Protein AF-A0A9X9N3S8-F1 (afdb_monomer_lite)

Radius of gyration: 13.01 Å; chains: 1; bounding box: 22×33×35 Å

Foldseek 3Di:
DCVVVVVVVVVVVVVDPPLLVVVLVVDDPVLNVLLVQLVPDLVSVVVLLPDPPHDPSSNVRDDSVPDD

Organism: Neisseria subflava (NCBI:txid28449)

Sequence (68 aa):
MEEYADILQEDWNTLLTSEEQEVFFNLSHEEQEAYLTACQSYEAMKAYLDNPESPPEAKRLLDLSSWK

Secondary structure (DSSP, 8-state):
--HHHHHHHHHHHHHS-HHHHHHHHHS-HHHHHHHHHHTT-HHHHHHHHH-TTS-HHHHHH--GGG--

Structure (mmCIF, N/CA/C/O backbone):
data_AF-A0A9X9N3S8-F1
#
_entry.id   AF-A0A9X9N3S8-F1
#
loop_
_atom_site.group_PDB
_atom_site.id
_atom_site.type_symbol
_atom_site.label_atom_id
_atom_site.label_alt_id
_atom_site.label_comp_id
_atom_site.label_asym_id
_atom_site.label_entity_id
_atom_site.label_seq_id
_atom_site.pdbx_PDB_ins_code
_atom_site.Cartn_x
_atom_site.Cartn_y
_atom_site.Cartn_z
_atom_site.occupancy
_atom_site.B_iso_or_equiv
_atom_site.auth_seq_id
_atom_site.auth_comp_id
_atom_site.auth_asym_id
_atom_site.auth_atom_id
_atom_site.pdbx_PDB_model_num
ATOM 1 N N . MET A 1 1 ? 11.917 20.115 19.253 1.00 50.59 1 MET A N 1
ATOM 2 C CA . MET A 1 1 ? 12.388 18.875 18.599 1.00 50.59 1 MET A CA 1
ATOM 3 C C . MET A 1 1 ? 11.253 18.402 17.696 1.00 50.59 1 MET A C 1
ATOM 5 O O . MET A 1 1 ? 10.692 17.348 17.930 1.00 50.59 1 MET A O 1
ATOM 9 N N . GLU A 1 2 ? 10.858 19.244 16.736 1.00 54.59 2 GLU A N 1
ATOM 10 C CA . GLU A 1 2 ? 9.700 19.019 15.841 1.00 54.59 2 GLU A CA 1
ATOM 11 C C . GLU A 1 2 ? 10.111 19.042 14.357 1.00 54.59 2 GLU A C 1
ATOM 13 O O . GLU A 1 2 ? 9.364 18.597 13.503 1.00 54.59 2 GLU A O 1
ATOM 18 N N . GLU A 1 3 ? 11.342 19.458 14.050 1.00 54.06 3 GLU A N 1
ATOM 19 C CA . GLU A 1 3 ? 11.836 19.679 12.683 1.00 54.06 3 GLU A CA 1
ATOM 20 C C . GLU A 1 3 ? 12.000 18.387 11.856 1.00 54.06 3 GLU A C 1
ATOM 22 O O . GLU A 1 3 ? 12.014 18.426 10.633 1.00 54.06 3 GLU A O 1
ATOM 27 N N . TYR A 1 4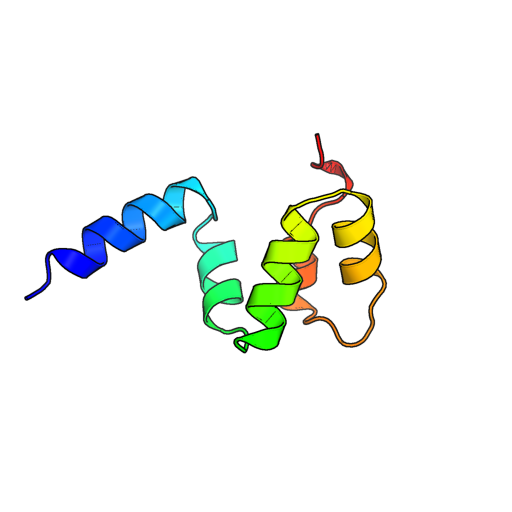 ? 12.093 17.221 12.503 1.00 53.44 4 TYR A N 1
ATOM 28 C CA . TYR A 1 4 ? 12.277 15.940 11.806 1.00 53.44 4 TYR A CA 1
ATOM 29 C C . TYR A 1 4 ? 10.972 15.315 11.302 1.00 53.44 4 TYR A C 1
ATOM 31 O O . TYR A 1 4 ? 11.017 14.484 10.398 1.00 53.44 4 TYR A O 1
ATOM 39 N N . ALA A 1 5 ? 9.826 15.675 11.890 1.00 55.78 5 ALA A N 1
ATOM 40 C CA . ALA A 1 5 ? 8.537 15.141 11.458 1.00 55.78 5 ALA A CA 1
ATOM 41 C C . ALA A 1 5 ? 8.116 15.758 10.117 1.00 55.78 5 ALA A C 1
ATOM 43 O O . ALA A 1 5 ? 7.676 15.028 9.233 1.00 55.78 5 ALA A O 1
ATOM 44 N N . ASP A 1 6 ? 8.347 17.063 9.944 1.00 54.06 6 ASP A N 1
ATOM 45 C CA . ASP A 1 6 ? 7.988 17.791 8.723 1.00 54.06 6 ASP A CA 1
ATOM 46 C C . ASP A 1 6 ? 8.789 17.308 7.502 1.00 54.06 6 ASP A C 1
ATOM 48 O O . ASP A 1 6 ? 8.212 17.074 6.443 1.00 54.06 6 ASP A O 1
ATOM 52 N N . ILE A 1 7 ? 10.098 17.063 7.660 1.00 54.34 7 ILE A N 1
ATOM 53 C CA . ILE A 1 7 ? 10.966 16.581 6.568 1.00 54.34 7 ILE A CA 1
ATOM 54 C C . ILE A 1 7 ? 10.529 15.188 6.089 1.00 54.34 7 ILE A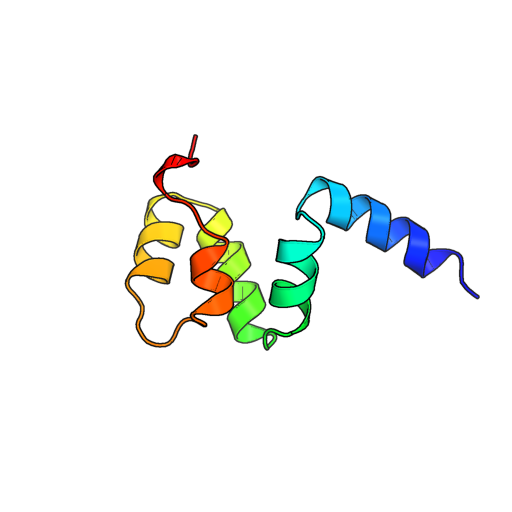 C 1
ATOM 56 O O . ILE A 1 7 ? 10.462 14.931 4.891 1.00 54.34 7 ILE A O 1
ATOM 60 N N . LEU A 1 8 ? 10.193 14.286 7.018 1.00 56.50 8 LEU A N 1
ATOM 61 C CA . LEU A 1 8 ? 9.722 12.945 6.665 1.00 56.50 8 LEU A CA 1
ATOM 62 C C . LEU A 1 8 ? 8.333 12.981 6.017 1.00 56.50 8 LEU A C 1
ATOM 64 O O . LEU A 1 8 ? 8.050 12.181 5.129 1.00 56.50 8 LEU A O 1
ATOM 68 N N . GLN A 1 9 ? 7.463 13.896 6.444 1.00 57.72 9 GLN A N 1
ATOM 69 C CA . GLN A 1 9 ? 6.107 14.006 5.914 1.00 57.72 9 GLN A CA 1
ATOM 70 C C . GLN A 1 9 ? 6.089 14.551 4.477 1.00 57.72 9 GLN A C 1
ATOM 72 O O . GLN A 1 9 ? 5.288 14.086 3.666 1.00 57.72 9 GLN A O 1
ATOM 77 N N . GLU A 1 10 ? 6.991 15.477 4.126 1.00 59.72 10 GLU A N 1
ATOM 78 C CA . GLU A 1 10 ? 7.166 15.935 2.738 1.00 59.72 10 GLU A CA 1
ATOM 79 C C . GLU A 1 10 ? 7.609 14.801 1.803 1.00 59.72 10 GLU A C 1
ATOM 81 O O . GLU A 1 10 ? 7.045 14.662 0.716 1.00 59.72 10 GLU A O 1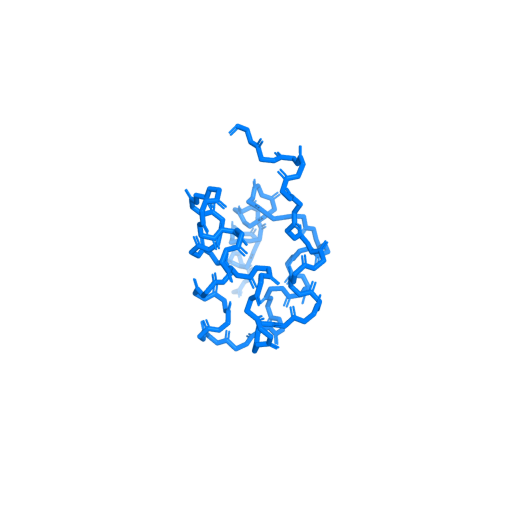
ATOM 86 N N . ASP A 1 11 ? 8.530 13.938 2.240 1.00 65.62 11 ASP A N 1
ATOM 87 C CA . ASP A 1 11 ? 8.979 12.789 1.445 1.00 65.62 11 ASP A CA 1
ATOM 88 C C . ASP A 1 11 ? 7.837 11.788 1.203 1.00 65.62 11 ASP A C 1
ATOM 90 O O . ASP A 1 11 ? 7.618 11.354 0.069 1.00 65.62 11 ASP A O 1
ATOM 94 N N . TRP A 1 12 ? 7.032 11.475 2.223 1.00 69.44 12 TRP A N 1
ATOM 95 C CA . TRP A 1 12 ? 5.879 10.580 2.056 1.00 69.44 12 TRP A CA 1
ATOM 96 C C . TRP A 1 12 ? 4.774 11.180 1.192 1.00 69.44 12 TRP A C 1
ATOM 98 O O . TRP A 1 12 ? 4.185 10.450 0.403 1.00 69.44 12 TRP A O 1
ATOM 108 N N . ASN A 1 13 ? 4.539 12.493 1.254 1.00 69.25 13 ASN A N 1
ATOM 109 C CA . ASN A 1 13 ? 3.563 13.173 0.394 1.00 69.25 13 ASN A CA 1
ATOM 110 C C . ASN A 1 13 ? 3.927 13.111 -1.100 1.00 69.25 13 ASN A C 1
ATOM 112 O O . ASN A 1 13 ? 3.047 13.255 -1.948 1.00 69.25 13 ASN A O 1
ATOM 116 N N . THR A 1 14 ? 5.205 12.896 -1.439 1.00 70.19 14 THR A N 1
ATOM 117 C CA . THR A 1 14 ? 5.621 12.647 -2.832 1.00 70.19 14 THR A CA 1
ATOM 118 C C . THR A 1 14 ? 5.419 11.200 -3.283 1.00 70.19 14 THR A C 1
ATOM 120 O O . THR A 1 14 ? 5.368 10.945 -4.487 1.00 70.19 14 THR A O 1
ATOM 123 N N . LEU A 1 15 ? 5.292 10.263 -2.338 1.00 69.56 15 LEU A N 1
ATOM 124 C CA . LEU A 1 15 ? 5.187 8.823 -2.588 1.00 69.56 15 LEU A CA 1
ATOM 125 C C . LEU A 1 15 ? 3.755 8.296 -2.462 1.00 69.56 15 LEU A C 1
ATOM 127 O O . LEU A 1 15 ? 3.376 7.399 -3.207 1.00 69.56 15 LEU A O 1
ATOM 131 N N . LEU A 1 16 ? 2.984 8.842 -1.523 1.00 75.31 16 LEU A N 1
ATOM 132 C CA . LEU A 1 16 ? 1.640 8.422 -1.148 1.00 75.31 16 LEU A CA 1
ATOM 133 C C . LEU A 1 16 ? 0.771 9.660 -0.897 1.00 75.31 16 LEU A C 1
ATOM 135 O O . LEU A 1 16 ? 1.181 10.611 -0.227 1.00 75.31 16 LEU A O 1
ATOM 139 N N . THR A 1 17 ? -0.461 9.632 -1.385 1.00 82.31 17 THR A N 1
ATOM 140 C CA . THR A 1 17 ? -1.503 10.594 -1.018 1.00 82.31 17 THR A CA 1
ATOM 141 C C . THR A 1 17 ? -1.832 10.501 0.474 1.00 82.31 17 THR A C 1
ATOM 143 O O . THR A 1 17 ? -1.544 9.506 1.136 1.00 82.31 17 THR A O 1
ATOM 146 N N . SER A 1 18 ? -2.465 11.533 1.036 1.00 81.00 18 SER A N 1
ATOM 147 C CA . SER A 1 18 ? -2.824 11.530 2.462 1.00 81.00 18 SER A CA 1
ATOM 148 C C . SER A 1 18 ? -3.759 10.374 2.844 1.00 81.00 18 SER A C 1
ATOM 150 O O . SER A 1 18 ? -3.643 9.846 3.945 1.00 81.00 18 SER A O 1
ATOM 152 N N . GLU A 1 19 ? -4.642 9.953 1.932 1.00 81.25 19 GLU A N 1
ATOM 153 C CA . GLU A 1 19 ? -5.513 8.784 2.125 1.00 81.25 19 GLU A CA 1
ATOM 154 C C . GLU A 1 19 ? -4.701 7.482 2.138 1.00 81.25 19 GLU A C 1
ATOM 156 O O . GLU A 1 19 ? -4.897 6.627 3.002 1.00 81.25 19 GLU A O 1
ATOM 161 N N . GLU A 1 20 ? -3.722 7.357 1.238 1.00 82.50 20 GLU A N 1
ATOM 162 C CA . GLU A 1 20 ? -2.816 6.211 1.223 1.00 82.50 20 GLU A CA 1
ATOM 163 C C . GLU A 1 20 ? -1.961 6.134 2.486 1.00 82.50 20 GLU A C 1
ATOM 165 O O . GLU A 1 20 ? -1.782 5.051 3.034 1.00 82.50 20 GLU A O 1
ATOM 170 N N . GLN A 1 21 ? -1.470 7.270 2.983 1.00 84.56 21 GLN A N 1
ATOM 171 C CA . GLN A 1 21 ? -0.694 7.331 4.221 1.00 84.56 21 GLN A CA 1
ATOM 172 C C . GLN A 1 21 ? -1.522 6.918 5.440 1.00 84.56 21 GLN A C 1
ATOM 174 O O . GLN A 1 21 ? -1.027 6.164 6.275 1.00 84.56 21 GLN A O 1
ATOM 179 N N . GLU A 1 22 ? -2.774 7.372 5.550 1.00 86.25 22 GLU A N 1
ATOM 180 C CA . GLU A 1 22 ? -3.649 7.016 6.675 1.00 86.25 22 GLU A CA 1
ATOM 181 C C . GLU A 1 22 ? -3.864 5.503 6.757 1.00 86.25 22 GLU A C 1
ATOM 183 O O . GLU A 1 22 ? -3.777 4.912 7.833 1.00 86.25 22 GLU A O 1
ATOM 188 N N . VAL A 1 23 ? -4.091 4.851 5.620 1.00 85.62 23 VAL A N 1
ATOM 189 C CA . VAL A 1 23 ? -4.214 3.393 5.572 1.00 85.62 23 VAL A CA 1
ATOM 190 C C . VAL A 1 23 ? -2.859 2.733 5.813 1.00 85.62 23 VAL A C 1
ATOM 192 O O . VAL A 1 23 ? -2.764 1.858 6.666 1.00 85.62 23 VAL A O 1
ATOM 195 N N . PHE A 1 24 ? -1.802 3.169 5.122 1.00 85.75 24 PHE A N 1
ATOM 196 C CA . PHE A 1 24 ? -0.467 2.570 5.185 1.00 85.75 24 PHE A CA 1
ATOM 197 C C . PHE A 1 24 ? 0.126 2.592 6.599 1.00 85.75 24 PHE A C 1
ATOM 199 O O . PHE A 1 24 ? 0.655 1.582 7.062 1.00 85.75 24 PHE A O 1
ATOM 206 N N . PHE A 1 25 ? -0.007 3.698 7.334 1.00 86.25 25 PHE A N 1
ATOM 207 C CA . PHE A 1 25 ? 0.486 3.793 8.713 1.00 86.25 25 PHE A CA 1
ATOM 208 C C . PHE A 1 25 ? -0.360 3.015 9.729 1.00 86.25 25 PHE A C 1
ATOM 210 O O . PHE A 1 25 ? 0.127 2.742 10.825 1.00 86.25 25 PHE A O 1
ATOM 217 N N . ASN A 1 26 ? -1.587 2.624 9.373 1.00 87.00 26 ASN A N 1
ATOM 218 C CA . ASN A 1 26 ? -2.426 1.744 10.190 1.00 87.00 26 ASN A CA 1
ATOM 219 C C . ASN A 1 26 ? -2.155 0.249 9.950 1.00 87.00 26 ASN A C 1
ATOM 221 O O . ASN A 1 26 ? -2.608 -0.581 10.739 1.00 87.00 26 ASN A O 1
ATOM 225 N N . LEU A 1 27 ? -1.410 -0.100 8.897 1.00 87.00 27 LEU A N 1
ATOM 226 C CA . LEU A 1 27 ? -0.990 -1.472 8.620 1.00 87.00 27 LEU A CA 1
ATOM 227 C C . LEU A 1 27 ? 0.105 -1.941 9.587 1.00 87.00 27 LEU A C 1
ATOM 229 O O . LEU A 1 27 ? 0.924 -1.156 10.071 1.00 87.00 27 LEU A O 1
ATOM 233 N N . SER A 1 28 ? 0.165 -3.251 9.824 1.00 89.38 28 SER A N 1
ATOM 234 C CA . SER A 1 28 ? 1.314 -3.880 10.475 1.00 89.38 28 SER A CA 1
ATOM 235 C C . SER A 1 28 ? 2.565 -3.803 9.596 1.00 89.38 28 SER A C 1
ATOM 237 O O . SER A 1 28 ? 2.492 -3.585 8.388 1.00 89.38 28 SER A O 1
ATOM 239 N N . HIS A 1 29 ? 3.739 -4.019 10.190 1.00 87.38 29 HIS A N 1
ATOM 240 C CA . HIS A 1 29 ? 4.999 -3.953 9.448 1.00 87.38 29 HIS A CA 1
ATOM 241 C C . HIS A 1 29 ? 5.048 -4.944 8.270 1.00 87.38 29 HIS A C 1
ATOM 243 O O . HIS A 1 29 ? 5.466 -4.574 7.177 1.00 87.38 29 HIS A O 1
ATOM 249 N N . GLU A 1 30 ? 4.549 -6.169 8.464 1.00 88.44 30 GLU A N 1
ATOM 250 C CA . GLU A 1 30 ? 4.484 -7.188 7.406 1.00 88.44 30 GLU A CA 1
ATOM 251 C C . GLU A 1 30 ? 3.535 -6.769 6.269 1.00 88.44 30 GLU A C 1
ATOM 253 O O . GLU A 1 30 ? 3.832 -6.961 5.089 1.00 88.44 30 GLU A O 1
ATOM 258 N N . GLU A 1 31 ? 2.409 -6.135 6.602 1.00 89.00 31 GLU A N 1
ATOM 259 C CA . GLU A 1 31 ? 1.443 -5.634 5.618 1.00 89.00 31 GLU A CA 1
ATOM 260 C C . GLU A 1 31 ? 1.968 -4.411 4.858 1.00 89.00 31 GLU A C 1
ATOM 262 O O . GLU A 1 31 ? 1.716 -4.290 3.657 1.00 89.00 31 GLU A O 1
ATOM 267 N N . GLN A 1 32 ? 2.728 -3.537 5.525 1.00 89.50 32 GLN A N 1
ATOM 268 C CA . GLN A 1 32 ? 3.430 -2.416 4.896 1.00 89.50 32 GLN A CA 1
ATOM 269 C C . GLN A 1 32 ? 4.469 -2.914 3.891 1.00 89.50 32 GLN A C 1
ATOM 271 O O . GLN A 1 32 ? 4.497 -2.440 2.756 1.00 89.50 32 GLN A O 1
ATOM 276 N N . GLU A 1 33 ? 5.296 -3.895 4.263 1.00 89.75 33 GLU A N 1
ATOM 277 C CA . GLU A 1 33 ? 6.273 -4.491 3.345 1.00 89.75 33 GLU A CA 1
ATOM 278 C C . GLU A 1 33 ? 5.590 -5.166 2.151 1.00 89.75 33 GLU A C 1
ATOM 280 O O . GLU A 1 33 ? 6.022 -4.995 1.005 1.00 89.75 33 GLU A O 1
ATOM 285 N N . ALA A 1 34 ? 4.490 -5.884 2.390 1.00 88.81 34 ALA A N 1
ATOM 286 C CA . ALA A 1 34 ? 3.705 -6.504 1.331 1.00 88.81 34 ALA A CA 1
ATOM 287 C C . ALA A 1 34 ? 3.083 -5.456 0.390 1.00 88.81 34 ALA A C 1
ATOM 289 O O . ALA A 1 34 ? 3.121 -5.638 -0.828 1.00 88.81 34 ALA A O 1
ATOM 290 N N . TYR A 1 35 ? 2.574 -4.343 0.928 1.00 88.44 35 TYR A N 1
ATOM 291 C CA . TYR A 1 35 ? 2.043 -3.223 0.146 1.00 88.44 35 TYR A CA 1
ATOM 292 C C . TYR A 1 35 ? 3.132 -2.550 -0.700 1.00 88.44 35 TYR A C 1
ATOM 294 O O . TYR A 1 35 ? 2.967 -2.368 -1.903 1.00 88.44 35 TYR A O 1
ATOM 302 N N . LEU A 1 36 ? 4.291 -2.245 -0.111 1.00 87.50 36 LEU A N 1
ATOM 303 C CA . LEU A 1 36 ? 5.410 -1.661 -0.853 1.00 87.50 36 LEU A CA 1
ATOM 304 C C . LEU A 1 36 ? 5.930 -2.611 -1.937 1.00 87.50 36 LEU A C 1
ATOM 306 O O . LEU A 1 36 ? 6.281 -2.158 -3.022 1.00 87.50 36 LEU A O 1
ATOM 310 N N . THR A 1 37 ? 5.949 -3.919 -1.674 1.00 89.56 37 THR A N 1
ATOM 311 C CA . THR A 1 37 ? 6.313 -4.942 -2.668 1.00 89.56 37 THR A CA 1
ATOM 312 C C . THR A 1 37 ? 5.298 -4.990 -3.809 1.00 89.56 37 THR 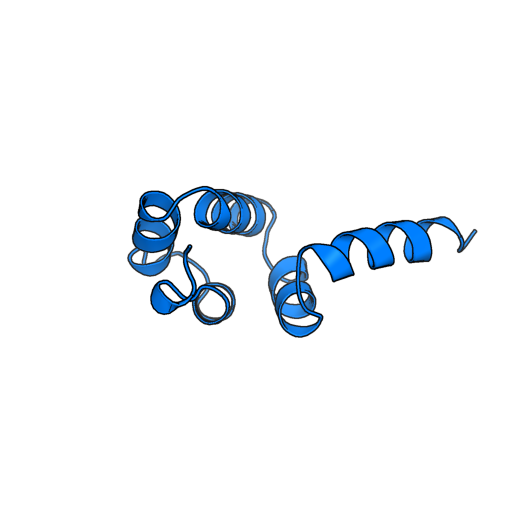A C 1
ATOM 314 O O . THR A 1 37 ? 5.685 -5.063 -4.977 1.00 89.56 37 THR A O 1
ATOM 317 N N . ALA A 1 38 ? 4.004 -4.885 -3.495 1.00 88.56 38 ALA A N 1
ATOM 318 C CA . ALA A 1 38 ? 2.935 -4.780 -4.483 1.00 88.56 38 ALA A CA 1
ATOM 319 C C . ALA A 1 38 ? 3.144 -3.571 -5.413 1.00 88.56 38 ALA A C 1
ATOM 321 O O . ALA A 1 38 ? 2.996 -3.695 -6.627 1.00 88.56 38 ALA A O 1
ATOM 322 N N . CYS A 1 39 ? 3.605 -2.441 -4.869 1.00 84.00 39 CYS A N 1
ATOM 323 C CA . CYS A 1 39 ? 3.940 -1.225 -5.614 1.00 84.00 39 CYS A CA 1
ATOM 324 C C . CYS A 1 39 ? 5.238 -1.293 -6.444 1.00 84.00 39 CYS A C 1
ATOM 326 O O . CYS A 1 39 ? 5.601 -0.292 -7.061 1.00 84.00 39 CYS A O 1
ATOM 328 N N . GLN A 1 40 ? 5.945 -2.429 -6.516 1.00 86.50 40 GLN A N 1
ATOM 329 C CA . GLN A 1 40 ? 7.174 -2.555 -7.325 1.00 86.50 40 GLN A CA 1
ATOM 330 C C . GLN A 1 40 ? 6.949 -3.140 -8.726 1.00 86.50 40 GLN A C 1
ATOM 332 O O . GLN A 1 40 ? 7.754 -2.900 -9.625 1.00 86.50 40 GLN A O 1
ATOM 337 N N . SER A 1 41 ? 5.891 -3.930 -8.940 1.00 86.94 41 SER A N 1
ATOM 338 C CA . SER A 1 41 ? 5.611 -4.554 -10.242 1.00 86.94 41 SER A CA 1
ATOM 339 C C . SER A 1 41 ? 4.125 -4.859 -10.428 1.00 86.94 41 SER A C 1
ATOM 341 O O . SER A 1 41 ? 3.416 -5.135 -9.463 1.00 86.94 41 SER A O 1
ATOM 343 N N . TYR A 1 42 ? 3.671 -4.899 -11.684 1.00 87.38 42 TYR A N 1
ATOM 344 C CA . TYR A 1 42 ? 2.296 -5.283 -12.018 1.00 87.38 42 TYR A CA 1
ATOM 345 C C . TYR A 1 42 ? 1.942 -6.674 -11.473 1.00 87.38 42 TYR A C 1
ATOM 347 O O . TYR A 1 42 ? 0.861 -6.885 -10.927 1.00 87.38 42 TYR A O 1
ATOM 355 N N . GLU A 1 43 ? 2.865 -7.631 -11.606 1.00 89.62 43 GLU A N 1
ATOM 356 C CA . GLU A 1 43 ? 2.669 -9.001 -11.128 1.00 89.62 43 GLU A CA 1
ATOM 357 C C . GLU A 1 43 ? 2.557 -9.057 -9.602 1.00 89.62 43 GLU A C 1
ATOM 359 O O . GLU A 1 43 ? 1.679 -9.750 -9.086 1.00 89.62 43 GLU A O 1
ATOM 364 N N . ALA A 1 44 ? 3.381 -8.286 -8.883 1.00 90.00 44 ALA A N 1
ATOM 365 C CA . ALA A 1 44 ? 3.303 -8.187 -7.429 1.00 90.00 44 ALA A CA 1
ATOM 366 C C . ALA A 1 44 ? 1.999 -7.523 -6.973 1.00 90.00 44 ALA A C 1
ATOM 368 O O . ALA A 1 44 ? 1.354 -8.029 -6.056 1.00 90.00 44 ALA A O 1
ATOM 369 N N . MET A 1 45 ? 1.564 -6.446 -7.636 1.00 89.94 45 MET A N 1
ATOM 370 C CA . MET A 1 45 ? 0.285 -5.812 -7.315 1.00 89.94 45 MET A CA 1
ATOM 371 C C . MET A 1 45 ? -0.882 -6.765 -7.533 1.00 89.94 45 MET A C 1
ATOM 373 O O . MET A 1 45 ? -1.753 -6.895 -6.676 1.00 89.94 45 MET A O 1
ATOM 377 N N . LYS A 1 46 ? -0.886 -7.478 -8.660 1.00 90.94 46 LYS A N 1
ATOM 378 C CA . LYS A 1 46 ? -1.923 -8.464 -8.947 1.00 90.94 46 LYS A CA 1
ATOM 379 C C . LYS A 1 46 ? -1.939 -9.573 -7.893 1.00 90.94 46 LYS A C 1
ATOM 381 O O . LYS A 1 46 ? -3.007 -9.895 -7.383 1.00 90.94 46 LYS A O 1
ATOM 386 N N . ALA A 1 47 ? -0.775 -10.110 -7.527 1.00 91.31 47 ALA A N 1
ATOM 387 C CA . ALA A 1 47 ? -0.666 -11.125 -6.481 1.00 91.31 47 ALA A CA 1
ATOM 388 C C . ALA A 1 47 ? -1.182 -10.618 -5.124 1.00 91.31 47 ALA A C 1
ATOM 390 O O . ALA A 1 47 ? -1.885 -11.343 -4.425 1.00 91.31 47 ALA A O 1
ATOM 391 N N . TYR A 1 48 ? -0.888 -9.365 -4.775 1.00 90.19 48 TYR A N 1
ATOM 392 C CA . TYR A 1 48 ? -1.379 -8.732 -3.552 1.00 90.19 48 TYR A CA 1
ATOM 393 C C . TYR A 1 48 ? -2.903 -8.540 -3.563 1.00 90.19 48 TYR A C 1
ATOM 395 O O . TYR A 1 48 ? -3.583 -8.823 -2.576 1.00 90.19 48 TYR A O 1
ATOM 403 N N . LEU A 1 49 ? -3.474 -8.110 -4.689 1.00 89.38 49 LEU A N 1
ATOM 404 C CA . LEU A 1 49 ? -4.922 -7.945 -4.840 1.00 89.38 49 LEU A CA 1
ATOM 405 C C . LEU A 1 49 ? -5.667 -9.285 -4.785 1.00 89.38 49 LEU A C 1
ATOM 407 O O . LEU A 1 49 ? -6.721 -9.368 -4.144 1.00 89.38 49 LEU A O 1
ATOM 411 N N . ASP A 1 50 ? -5.092 -10.335 -5.374 1.00 90.38 50 ASP A N 1
ATOM 412 C CA . ASP A 1 50 ? -5.642 -11.695 -5.357 1.00 90.38 50 ASP A CA 1
ATOM 413 C C . ASP A 1 50 ? -5.464 -12.398 -3.993 1.00 90.38 50 ASP A C 1
ATOM 415 O O . ASP A 1 50 ? -6.197 -13.344 -3.697 1.00 90.38 50 ASP A O 1
ATOM 419 N N . ASN A 1 51 ? -4.550 -11.939 -3.127 1.00 88.12 51 ASN A N 1
ATOM 420 C CA . ASN A 1 51 ? -4.297 -12.558 -1.822 1.00 88.12 51 ASN A CA 1
ATOM 421 C C . ASN A 1 51 ? -5.413 -12.241 -0.804 1.00 88.12 51 ASN A C 1
ATOM 423 O O . ASN A 1 51 ? -5.520 -11.092 -0.376 1.00 88.12 51 ASN A O 1
ATOM 427 N N . PRO A 1 52 ? -6.232 -13.205 -0.345 1.00 87.81 52 PRO A N 1
ATOM 428 C CA . PRO A 1 52 ? -7.320 -12.937 0.601 1.00 87.81 52 PRO A CA 1
ATOM 429 C C . PRO A 1 52 ? -6.852 -12.446 1.979 1.00 87.81 52 PRO A C 1
ATOM 431 O O . PRO A 1 52 ? -7.658 -11.865 2.699 1.00 87.81 52 PRO A O 1
ATOM 434 N N . GLU A 1 53 ? -5.585 -12.662 2.336 1.00 86.81 53 GLU A N 1
ATOM 435 C CA . GLU A 1 53 ? -5.009 -12.221 3.612 1.00 86.81 53 GLU A CA 1
ATOM 436 C C . GLU A 1 53 ? -4.591 -10.746 3.597 1.00 86.81 53 GLU A C 1
ATOM 438 O O . GLU A 1 53 ? -4.381 -10.157 4.651 1.00 86.81 53 GLU A O 1
ATOM 443 N N . SER A 1 54 ? -4.492 -10.126 2.417 1.00 85.31 54 SER A N 1
ATOM 444 C CA . SER A 1 54 ? -4.095 -8.723 2.307 1.00 85.31 54 SER A CA 1
ATOM 445 C C . SER A 1 54 ? -5.234 -7.771 2.735 1.00 85.31 54 SER A C 1
ATOM 447 O O . SER A 1 54 ? -6.386 -7.980 2.327 1.00 85.31 54 SER A O 1
ATOM 449 N N . PRO A 1 55 ? -4.934 -6.693 3.489 1.00 86.88 55 PRO A N 1
ATOM 450 C CA . PRO A 1 55 ? -5.924 -5.761 4.033 1.00 86.88 55 PRO A CA 1
ATOM 451 C C . PRO A 1 55 ? -6.844 -5.150 2.966 1.00 86.88 55 PRO A C 1
ATOM 453 O O . PRO A 1 55 ? -6.352 -4.580 1.985 1.00 86.88 55 PRO A O 1
ATOM 456 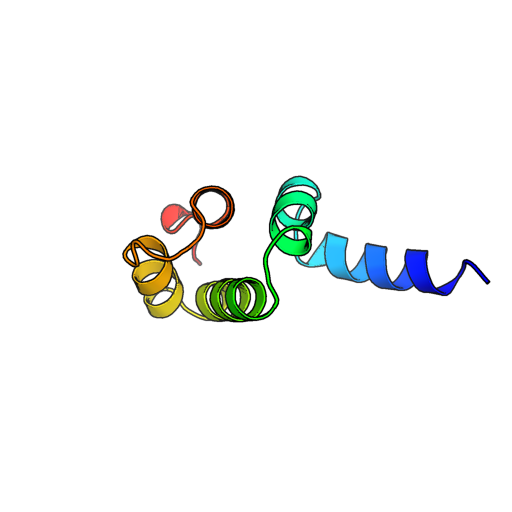N N . PRO A 1 56 ? -8.180 -5.214 3.130 1.00 86.44 56 PRO A N 1
ATOM 457 C CA . PRO A 1 56 ? -9.121 -4.666 2.157 1.00 86.44 56 PRO A CA 1
ATOM 458 C C . PRO A 1 56 ? -8.947 -3.164 1.926 1.00 86.44 56 PRO A C 1
ATOM 460 O O . PRO A 1 56 ? -9.093 -2.710 0.793 1.00 86.44 56 PRO A O 1
ATOM 463 N N . GLU A 1 57 ? -8.646 -2.395 2.974 1.00 86.12 57 GLU A N 1
ATOM 464 C CA . GLU A 1 57 ? -8.351 -0.964 2.877 1.00 86.12 57 GLU A CA 1
ATOM 465 C C . GLU A 1 57 ? -7.114 -0.688 2.020 1.00 86.12 57 GLU A C 1
ATOM 467 O O . GLU A 1 57 ? -7.190 0.133 1.112 1.00 86.12 57 GLU A O 1
ATOM 472 N N . ALA A 1 58 ? -6.021 -1.431 2.211 1.00 85.75 58 ALA A N 1
ATOM 473 C CA . ALA A 1 58 ? -4.797 -1.265 1.431 1.00 85.75 58 ALA A CA 1
ATOM 474 C C . ALA A 1 58 ? -4.992 -1.668 -0.036 1.00 85.75 58 ALA A C 1
ATOM 476 O O . ALA A 1 58 ? -4.522 -0.997 -0.949 1.00 85.75 58 ALA A O 1
ATOM 477 N N . LYS A 1 59 ? -5.764 -2.728 -0.291 1.00 88.00 59 LYS A N 1
ATOM 478 C CA . LYS A 1 59 ? -6.106 -3.145 -1.657 1.00 88.00 59 LYS A CA 1
ATOM 479 C C . LYS A 1 59 ? -6.877 -2.089 -2.438 1.00 88.00 59 LYS A C 1
ATOM 4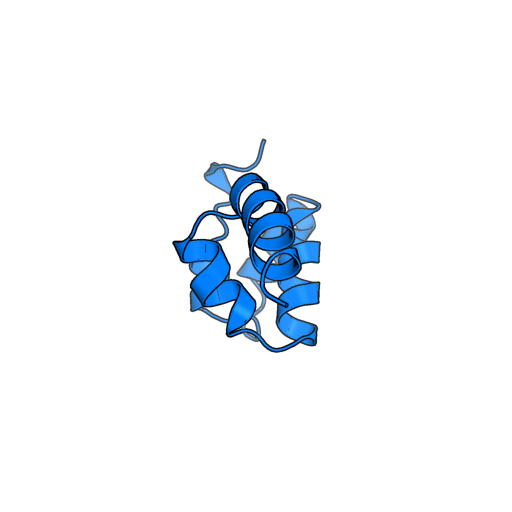81 O O . LYS A 1 59 ? -6.709 -2.009 -3.645 1.00 88.00 59 LYS A O 1
ATOM 486 N N . ARG A 1 60 ? -7.739 -1.309 -1.778 1.00 86.31 60 ARG A N 1
ATOM 487 C CA . ARG A 1 60 ? -8.527 -0.258 -2.447 1.00 86.31 60 ARG A CA 1
ATOM 488 C C . ARG A 1 60 ? -7.665 0.890 -2.957 1.00 86.31 60 ARG A C 1
ATOM 490 O O . ARG A 1 60 ? -8.096 1.580 -3.872 1.00 86.31 60 ARG A O 1
ATOM 497 N N . LEU A 1 61 ? -6.489 1.075 -2.367 1.00 84.19 61 LEU A N 1
ATOM 498 C CA . LEU A 1 61 ? -5.519 2.079 -2.786 1.00 84.19 61 LEU A CA 1
ATOM 499 C C . LEU A 1 61 ? -4.740 1.645 -4.029 1.00 84.19 61 LEU A C 1
ATOM 501 O O . LEU A 1 61 ? -4.301 2.478 -4.815 1.00 84.19 61 LEU A O 1
ATOM 505 N N . LEU A 1 62 ? -4.597 0.334 -4.229 1.00 83.12 62 LEU A N 1
ATOM 506 C CA . LEU A 1 62 ? -3.912 -0.223 -5.384 1.00 83.12 62 LEU A CA 1
ATOM 507 C C . LEU A 1 62 ? -4.862 -0.314 -6.578 1.00 83.12 62 LEU A C 1
ATOM 509 O O . LEU A 1 62 ? -5.840 -1.062 -6.571 1.00 83.12 62 LEU A O 1
ATOM 513 N N . ASP A 1 63 ? -4.526 0.409 -7.641 1.00 79.06 63 ASP A N 1
ATOM 514 C CA . ASP A 1 63 ? -5.265 0.384 -8.896 1.00 79.06 63 ASP A CA 1
ATOM 515 C C . ASP A 1 63 ? -4.415 -0.196 -10.036 1.00 79.06 63 ASP A C 1
ATOM 517 O O . ASP A 1 63 ? -3.519 0.457 -10.576 1.00 79.06 63 ASP A O 1
ATOM 521 N N . LEU A 1 64 ? -4.750 -1.423 -10.457 1.00 72.88 64 LEU A N 1
ATOM 522 C CA . LEU A 1 64 ? -4.114 -2.092 -11.601 1.00 72.88 64 LEU A CA 1
ATOM 523 C C . LEU A 1 64 ? -4.302 -1.332 -12.916 1.00 72.88 64 LEU A C 1
ATOM 525 O O . LEU A 1 64 ? -3.500 -1.508 -13.831 1.00 72.88 64 LEU A O 1
ATOM 529 N N . SER A 1 65 ? -5.365 -0.534 -13.043 1.00 71.62 65 SER A N 1
ATOM 530 C CA . SER A 1 65 ? -5.638 0.239 -14.257 1.00 71.62 65 SER A CA 1
ATOM 531 C C . SER A 1 65 ? -4.789 1.508 -14.358 1.00 71.62 65 SER A C 1
ATOM 533 O O . SER A 1 65 ? -4.568 2.005 -15.462 1.00 71.62 65 SER A O 1
ATOM 535 N N . SER A 1 66 ? -4.250 1.971 -13.228 1.00 64.75 66 SER A N 1
ATOM 536 C CA . SER A 1 66 ? -3.323 3.102 -13.134 1.00 64.75 66 SER A CA 1
ATOM 537 C C . SER A 1 66 ? -1.847 2.685 -13.214 1.00 64.75 66 SER A C 1
ATOM 539 O O . SER A 1 66 ? -0.958 3.540 -13.190 1.00 64.75 66 SER A O 1
ATOM 541 N N . TRP A 1 67 ? -1.564 1.384 -13.335 1.00 66.44 67 TRP A N 1
ATOM 542 C CA . TRP A 1 67 ? -0.203 0.876 -13.476 1.00 66.44 67 TRP A CA 1
ATOM 543 C C . TRP A 1 67 ? 0.389 1.229 -14.853 1.00 66.44 67 TRP A C 1
ATOM 545 O O . TRP A 1 67 ? -0.222 0.942 -15.882 1.00 66.44 67 TRP A O 1
ATOM 555 N N . LYS A 1 68 ? 1.562 1.880 -14.862 1.00 58.62 68 LYS A N 1
ATOM 556 C CA . LYS A 1 68 ? 2.251 2.370 -16.073 1.00 58.62 68 LYS A CA 1
ATOM 557 C C . LYS A 1 68 ? 2.897 1.273 -16.914 1.00 58.62 68 LYS A C 1
ATOM 559 O O . LYS A 1 68 ? 3.421 0.299 -16.328 1.00 58.62 68 LYS A O 1
#

pLDDT: mean 79.28, std 12.43, range [50.59, 91.31]